Protein AF-W9SVP7-F1 (afdb_monomer)

Solvent-accessible surface area (backbone atoms only — not comparable to full-atom values): 7770 Å² total; per-residue (Å²): 113,60,92,89,36,88,68,90,59,35,28,27,37,32,55,74,84,46,78,45,78,41,98,38,58,68,55,31,37,55,50,48,54,60,43,57,75,78,42,66,43,71,45,28,26,30,16,68,58,49,49,42,49,47,82,44,52,92,79,51,96,51,81,62,51,33,42,38,54,64,59,19,43,51,51,41,50,52,49,34,54,71,44,47,56,92,93,58,64,64,60,58,13,53,10,26,58,79,28,72,90,42,60,73,67,10,54,52,50,26,53,54,50,50,62,50,50,51,50,71,78,40,80,84,64,83,77,79,77,82,72,85,81,76,134

Radius of gyration: 16.19 Å; Cα contacts (8 Å, |Δi|>4): 161; chains: 1; bounding box: 42×34×39 Å

Structure (mmCIF, N/CA/C/O backbone):
data_AF-W9SVP7-F1
#
_entry.id   AF-W9SVP7-F1
#
loop_
_atom_site.group_PDB
_atom_site.id
_atom_site.type_symbol
_atom_site.label_atom_id
_atom_site.label_alt_id
_atom_site.label_comp_id
_atom_site.label_asym_id
_atom_site.label_entity_id
_atom_site.label_seq_id
_atom_site.pdbx_PDB_ins_code
_atom_site.Cartn_x
_atom_site.Cartn_y
_atom_site.Cartn_z
_atom_site.occupancy
_atom_site.B_iso_or_equiv
_atom_site.auth_seq_id
_atom_site.auth_comp_id
_atom_site.auth_asym_id
_atom_site.auth_atom_id
_atom_site.pdbx_PDB_model_num
ATOM 1 N N . MET A 1 1 ? -10.776 -12.726 -11.314 1.00 52.41 1 MET A N 1
ATOM 2 C CA . MET A 1 1 ? -11.560 -13.783 -10.641 1.00 52.41 1 MET A CA 1
ATOM 3 C C . MET A 1 1 ? -10.912 -15.103 -10.988 1.00 52.41 1 MET A C 1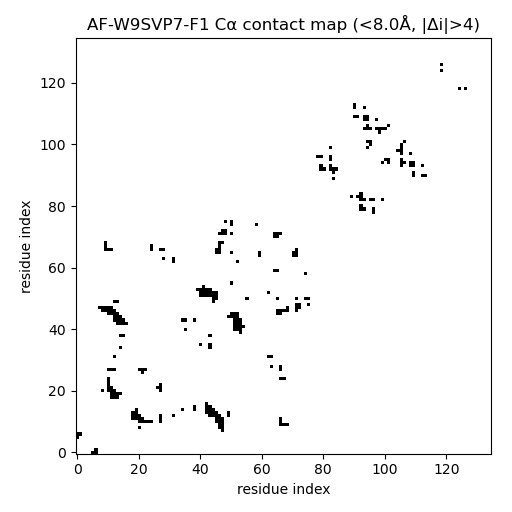
ATOM 5 O O . MET A 1 1 ? -10.620 -15.303 -12.158 1.00 52.41 1 MET A O 1
ATOM 9 N N . LEU A 1 2 ? -10.651 -15.965 -10.010 1.00 61.38 2 LEU A N 1
ATOM 10 C CA . LEU A 1 2 ? -10.174 -17.322 -10.270 1.00 61.38 2 LEU A CA 1
ATOM 11 C C . LEU A 1 2 ? -11.295 -18.268 -9.840 1.00 61.38 2 LEU A C 1
ATOM 13 O O . LEU A 1 2 ? -11.690 -18.246 -8.676 1.00 61.38 2 LEU A O 1
ATOM 17 N N . ARG A 1 3 ? -11.856 -19.035 -10.784 1.00 75.00 3 ARG A N 1
ATOM 18 C CA . ARG A 1 3 ? -12.974 -19.970 -10.527 1.00 75.00 3 ARG A CA 1
ATOM 19 C C . ARG A 1 3 ? -14.175 -19.312 -9.819 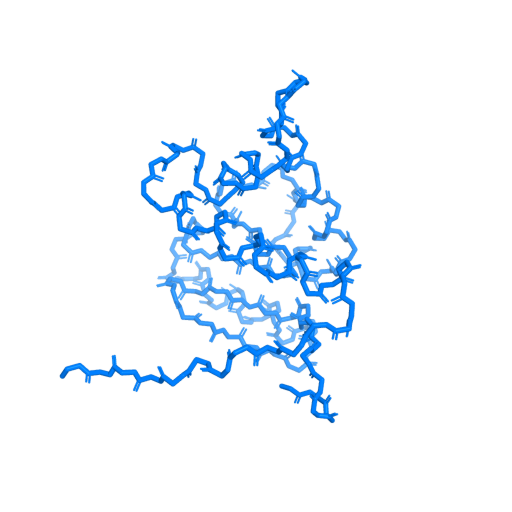1.00 75.00 3 ARG A C 1
ATOM 21 O O . ARG A 1 3 ? -14.666 -19.818 -8.818 1.00 75.00 3 ARG A O 1
ATOM 28 N N . GLY A 1 4 ? -14.592 -18.130 -10.281 1.00 70.50 4 GLY A N 1
ATOM 29 C CA . GLY A 1 4 ? -15.726 -17.391 -9.700 1.00 70.50 4 GLY A CA 1
ATOM 30 C C . GLY A 1 4 ? -15.462 -16.747 -8.331 1.00 70.50 4 GLY A C 1
ATOM 31 O O . GLY A 1 4 ? -16.347 -16.090 -7.794 1.00 70.50 4 GLY A O 1
ATOM 32 N N . ARG A 1 5 ? -14.248 -16.880 -7.773 1.00 66.19 5 ARG A N 1
ATOM 33 C CA . ARG A 1 5 ? -13.863 -16.260 -6.498 1.00 66.19 5 ARG A CA 1
ATOM 34 C C . ARG A 1 5 ? -12.995 -15.025 -6.732 1.00 66.19 5 ARG A C 1
ATOM 36 O O . ARG A 1 5 ? -12.094 -15.007 -7.585 1.00 66.19 5 ARG A O 1
ATOM 43 N N . LEU A 1 6 ? -13.260 -13.980 -5.953 1.00 71.62 6 LEU A N 1
ATOM 44 C CA . LEU A 1 6 ? -12.387 -12.817 -5.856 1.00 71.62 6 LEU A CA 1
ATOM 45 C C . LEU A 1 6 ? -11.184 -13.202 -4.986 1.00 71.62 6 LEU A C 1
ATOM 47 O O . LEU A 1 6 ? -11.305 -13.289 -3.769 1.00 71.62 6 LEU A O 1
ATOM 51 N N . ILE A 1 7 ? -10.040 -13.461 -5.618 1.00 79.25 7 ILE A N 1
ATOM 52 C CA . ILE A 1 7 ? -8.784 -13.760 -4.923 1.00 79.25 7 ILE A CA 1
ATOM 53 C C . ILE A 1 7 ? -7.889 -12.521 -5.017 1.00 79.25 7 ILE A C 1
ATOM 55 O O . ILE A 1 7 ? -7.701 -12.000 -6.127 1.00 79.25 7 ILE A O 1
ATOM 59 N N . PRO A 1 8 ? -7.364 -12.016 -3.888 1.00 86.19 8 PRO A N 1
ATOM 60 C CA . PRO A 1 8 ? -6.418 -10.917 -3.923 1.00 86.19 8 PRO A CA 1
ATOM 61 C C . PRO A 1 8 ? -5.131 -11.373 -4.626 1.00 86.19 8 PRO A C 1
ATOM 63 O O . PRO A 1 8 ? -4.667 -12.495 -4.440 1.00 86.19 8 PRO A O 1
ATOM 66 N N . TRP A 1 9 ? -4.587 -10.520 -5.494 1.00 94.94 9 TRP A N 1
ATOM 67 C CA . TRP A 1 9 ? -3.467 -10.878 -6.364 1.00 94.94 9 TRP A CA 1
ATOM 68 C C . TRP A 1 9 ? -2.213 -10.107 -5.936 1.00 94.94 9 TRP A C 1
ATOM 70 O O . TRP A 1 9 ? -2.202 -8.881 -6.074 1.00 94.94 9 TRP A O 1
ATOM 80 N N . PRO A 1 10 ? -1.175 -10.772 -5.399 1.00 96.31 10 PRO A N 1
ATOM 81 C CA . PRO A 1 10 ? -0.062 -10.089 -4.736 1.00 96.31 10 PRO A CA 1
ATOM 82 C C . PRO A 1 10 ? 0.848 -9.336 -5.702 1.00 96.31 10 PRO A C 1
ATOM 84 O O . PRO A 1 10 ? 1.476 -8.355 -5.325 1.00 96.31 10 PRO A O 1
ATOM 87 N N . TRP A 1 11 ? 0.876 -9.736 -6.969 1.00 98.38 11 TRP A N 1
ATOM 88 C CA . TRP A 1 11 ? 1.695 -9.107 -8.004 1.00 98.38 11 TRP A CA 1
ATOM 89 C C . TRP A 1 11 ? 0.873 -8.087 -8.789 1.00 98.38 11 TRP A C 1
ATOM 91 O O . TRP A 1 11 ? 0.721 -8.170 -10.008 1.00 98.38 11 TRP A O 1
ATOM 101 N N . THR A 1 12 ? 0.275 -7.158 -8.042 1.00 98.19 12 THR A N 1
ATOM 102 C CA . THR A 1 12 ? -0.526 -6.046 -8.563 1.00 98.19 12 THR A CA 1
ATOM 103 C C . THR A 1 12 ? 0.206 -4.734 -8.315 1.00 98.19 12 THR A C 1
ATOM 105 O O . THR A 1 12 ? 0.675 -4.488 -7.202 1.00 98.19 12 THR A O 1
ATOM 108 N N . LEU A 1 13 ? 0.258 -3.886 -9.338 1.00 98.69 13 LEU A N 1
ATOM 109 C CA . LEU A 1 13 ? 0.689 -2.495 -9.248 1.00 98.69 13 LEU A CA 1
ATOM 110 C C . LEU A 1 13 ? -0.493 -1.579 -9.556 1.00 98.69 13 LEU A C 1
ATOM 112 O O . LEU A 1 13 ? -1.334 -1.902 -10.395 1.00 98.69 13 LEU A O 1
ATOM 116 N N . ASN A 1 14 ? -0.522 -0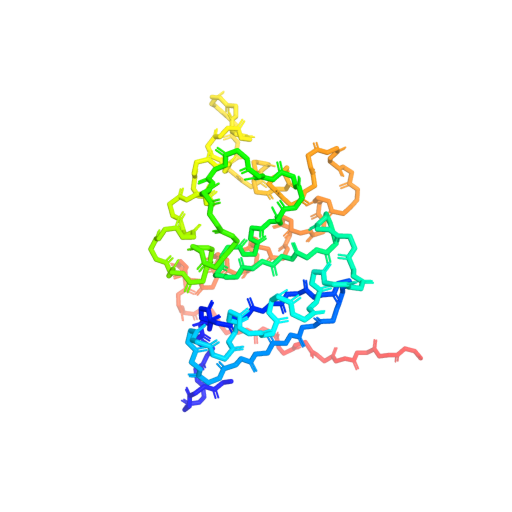.415 -8.928 1.00 98.44 14 ASN A N 1
ATOM 117 C CA . ASN A 1 14 ? -1.284 0.728 -9.404 1.00 98.44 14 ASN A CA 1
ATOM 118 C C . ASN A 1 14 ? -0.282 1.790 -9.846 1.00 98.44 14 ASN A C 1
ATOM 120 O O . ASN A 1 14 ? 0.481 2.287 -9.025 1.00 98.44 14 ASN A O 1
ATOM 124 N N . VAL A 1 15 ? -0.254 2.107 -11.139 1.00 98.62 15 VAL A N 1
ATOM 125 C CA . VAL A 1 15 ? 0.649 3.110 -11.710 1.00 98.62 15 VAL A CA 1
ATOM 126 C C . VAL A 1 15 ? -0.184 4.311 -12.131 1.00 98.62 15 VAL A C 1
ATOM 128 O O . VAL A 1 15 ? -0.904 4.267 -13.127 1.00 98.62 15 VAL A O 1
ATOM 131 N N . ALA A 1 16 ? -0.109 5.385 -11.349 1.00 97.62 16 ALA A N 1
ATOM 132 C CA . ALA A 1 16 ? -0.794 6.649 -11.597 1.00 97.62 16 ALA A CA 1
ATOM 133 C C . ALA A 1 16 ? -2.324 6.531 -11.771 1.00 97.62 16 ALA A C 1
ATOM 135 O O . ALA A 1 16 ? -2.917 7.348 -12.473 1.00 97.62 16 ALA A O 1
ATOM 136 N N . GLY A 1 17 ? -2.960 5.547 -11.126 1.00 96.81 17 GLY A N 1
ATOM 137 C CA . GLY A 1 17 ? -4.388 5.235 -11.260 1.00 96.81 17 GLY A CA 1
ATOM 138 C C . GLY A 1 17 ? -4.684 4.045 -12.179 1.00 96.81 17 GLY A C 1
ATOM 139 O O . GLY A 1 17 ? -5.824 3.586 -12.223 1.00 96.81 17 GLY A O 1
ATOM 140 N N . THR A 1 18 ? -3.679 3.522 -12.888 1.00 98.00 18 THR A N 1
ATOM 141 C CA . THR A 1 18 ? -3.831 2.398 -13.820 1.00 98.00 18 THR A CA 1
ATOM 142 C C . THR A 1 18 ? -3.444 1.081 -13.142 1.00 98.00 18 THR A C 1
ATOM 144 O O . THR A 1 18 ? -2.267 0.892 -12.818 1.00 98.00 18 THR A O 1
ATOM 147 N N . PRO A 1 19 ? -4.385 0.141 -12.935 1.00 96.94 19 PRO A N 1
ATOM 148 C CA . PRO A 1 19 ? -4.069 -1.156 -12.353 1.00 96.94 19 PRO A CA 1
ATOM 149 C C . PRO A 1 19 ? -3.334 -2.051 -13.360 1.00 96.94 19 PRO A C 1
ATOM 151 O O . PRO A 1 19 ? -3.749 -2.191 -14.508 1.00 96.94 19 PRO A O 1
ATOM 154 N N . GLN A 1 20 ? -2.277 -2.717 -12.907 1.00 98.06 20 GLN A N 1
ATOM 155 C CA . GLN A 1 20 ? -1.499 -3.693 -13.670 1.00 98.06 20 GLN A CA 1
ATOM 156 C C . GLN A 1 20 ? -1.348 -4.969 -12.840 1.00 98.06 20 GLN A C 1
ATOM 158 O O . GLN A 1 20 ? -1.042 -4.905 -11.650 1.00 98.06 20 GLN A O 1
ATOM 163 N N . ARG A 1 21 ? -1.568 -6.137 -13.446 1.00 97.06 21 ARG A N 1
ATOM 164 C CA . ARG A 1 21 ? -1.453 -7.444 -12.780 1.00 97.06 21 ARG A CA 1
ATOM 165 C C . ARG A 1 21 ? -0.501 -8.326 -13.568 1.00 97.06 21 ARG A C 1
ATOM 167 O O . ARG A 1 21 ? -0.624 -8.410 -14.784 1.00 97.06 21 ARG A O 1
ATOM 174 N N . TYR A 1 22 ? 0.399 -8.992 -12.862 1.00 97.94 22 TYR A N 1
ATOM 175 C CA . TYR A 1 22 ? 1.464 -9.800 -13.452 1.00 97.94 22 TYR A CA 1
ATOM 176 C C . TYR A 1 22 ? 1.341 -11.257 -13.029 1.00 97.94 22 TYR A C 1
ATOM 178 O O . TYR A 1 22 ? 0.852 -11.527 -11.934 1.00 97.94 22 TYR A O 1
ATOM 186 N N . ALA A 1 23 ? 1.788 -12.201 -13.854 1.00 96.62 23 ALA A N 1
ATOM 187 C CA . ALA A 1 23 ? 1.651 -13.619 -13.537 1.00 96.62 23 ALA A CA 1
ATOM 188 C C . ALA A 1 23 ? 2.625 -14.063 -12.442 1.00 96.62 23 ALA A C 1
ATOM 190 O O . ALA A 1 23 ? 2.338 -15.030 -11.741 1.00 96.62 23 ALA A O 1
ATOM 191 N N . THR A 1 24 ? 3.749 -13.359 -12.277 1.00 98.06 24 THR A N 1
ATOM 192 C CA . THR A 1 24 ? 4.790 -13.699 -11.299 1.00 98.06 24 THR A CA 1
ATOM 193 C C . THR A 1 24 ? 5.333 -12.475 -10.561 1.00 98.06 24 THR A C 1
ATOM 195 O O . THR A 1 24 ? 5.224 -11.332 -11.018 1.00 98.06 24 THR A O 1
ATOM 198 N N . ARG A 1 25 ? 6.000 -12.721 -9.424 1.00 98.38 25 ARG A N 1
ATOM 199 C CA . ARG A 1 25 ? 6.735 -11.685 -8.681 1.00 98.38 25 ARG A CA 1
ATOM 200 C C . ARG A 1 25 ? 7.814 -11.022 -9.536 1.00 98.38 25 ARG A C 1
ATOM 202 O O . ARG A 1 25 ? 7.984 -9.808 -9.462 1.00 98.38 25 ARG A O 1
ATOM 209 N N . ALA A 1 26 ? 8.536 -11.814 -10.329 1.00 98.62 26 ALA A N 1
ATOM 210 C CA . ALA A 1 26 ? 9.623 -11.331 -11.176 1.00 98.62 26 ALA A CA 1
ATOM 211 C C . ALA A 1 26 ? 9.105 -10.376 -12.261 1.00 98.62 26 ALA A C 1
ATOM 213 O O . ALA A 1 26 ? 9.647 -9.285 -12.431 1.00 98.62 26 ALA A O 1
ATOM 214 N N . GLU A 1 27 ? 8.004 -10.733 -12.926 1.00 98.81 27 GLU A N 1
ATOM 215 C CA . GLU A 1 27 ? 7.353 -9.870 -13.916 1.00 98.81 27 GLU A CA 1
ATOM 216 C C . GLU A 1 27 ? 6.845 -8.562 -13.303 1.00 98.81 27 GLU A C 1
ATOM 218 O O . GLU A 1 27 ? 7.060 -7.495 -13.882 1.00 98.81 27 GLU A O 1
ATOM 223 N N . ALA A 1 28 ? 6.223 -8.622 -12.119 1.00 98.75 28 ALA A N 1
ATOM 224 C CA . ALA A 1 28 ? 5.798 -7.418 -11.411 1.00 98.75 28 ALA A CA 1
ATOM 225 C C . ALA A 1 28 ? 6.979 -6.544 -10.994 1.00 98.75 28 ALA A C 1
ATOM 227 O O . ALA A 1 28 ? 6.883 -5.326 -11.100 1.00 98.75 28 ALA A O 1
ATOM 228 N N . CYS A 1 29 ? 8.095 -7.133 -10.561 1.00 98.81 29 CYS A N 1
ATOM 229 C CA . CYS A 1 29 ? 9.296 -6.377 -10.214 1.00 98.81 29 CYS A CA 1
ATOM 230 C C . CYS A 1 29 ? 9.881 -5.676 -11.451 1.00 98.81 29 CYS A C 1
ATOM 232 O O . CYS A 1 29 ? 10.162 -4.480 -11.412 1.00 98.81 29 CYS A O 1
ATOM 234 N N . ALA A 1 30 ? 9.955 -6.369 -12.592 1.00 98.81 30 ALA A N 1
ATOM 235 C CA . ALA A 1 30 ? 10.358 -5.757 -13.857 1.00 98.81 30 ALA A CA 1
ATOM 236 C C . ALA A 1 30 ? 9.396 -4.631 -14.289 1.00 98.81 30 ALA A C 1
ATOM 238 O O . ALA A 1 30 ? 9.835 -3.567 -14.728 1.00 98.81 30 ALA A O 1
ATOM 239 N N . GLY A 1 31 ? 8.084 -4.838 -14.139 1.00 98.69 31 GLY A N 1
ATOM 240 C CA . GLY A 1 31 ? 7.063 -3.814 -14.373 1.00 98.69 31 GLY A CA 1
ATOM 241 C C . GLY A 1 31 ? 7.209 -2.600 -13.460 1.00 98.69 31 GLY A C 1
ATOM 242 O O . GLY A 1 31 ? 7.116 -1.466 -13.925 1.00 98.69 31 GLY A O 1
ATOM 243 N N . LEU A 1 32 ? 7.524 -2.835 -12.188 1.00 98.75 32 LEU A N 1
ATOM 244 C CA . LEU A 1 32 ? 7.749 -1.798 -11.191 1.00 98.75 32 LEU A CA 1
ATOM 245 C C . LEU A 1 32 ? 8.954 -0.927 -11.547 1.00 98.75 32 LEU A C 1
ATOM 247 O O . LEU A 1 32 ? 8.849 0.297 -11.514 1.00 98.75 32 LEU A O 1
ATOM 251 N N . HIS A 1 33 ? 10.068 -1.536 -11.958 1.00 98.69 33 HIS A N 1
ATOM 252 C CA . HIS A 1 33 ? 11.239 -0.794 -12.426 1.00 98.69 33 HIS A CA 1
ATOM 253 C C . HIS A 1 33 ? 10.936 0.049 -13.673 1.00 98.69 33 HIS A C 1
ATOM 255 O O . HIS A 1 33 ? 11.317 1.218 -13.722 1.00 98.69 33 HIS A O 1
ATOM 261 N N . ARG A 1 34 ? 10.191 -0.490 -14.652 1.00 98.62 34 ARG A N 1
ATOM 262 C CA . ARG A 1 34 ? 9.757 0.287 -15.831 1.00 98.62 34 ARG A CA 1
ATOM 263 C C . ARG A 1 34 ? 8.855 1.465 -15.458 1.00 98.62 34 ARG A C 1
ATOM 265 O O . ARG A 1 34 ? 8.988 2.540 -16.042 1.00 98.62 34 ARG A O 1
ATOM 272 N N . ALA A 1 35 ? 7.949 1.270 -14.500 1.00 98.56 35 ALA A N 1
ATOM 273 C CA . ALA A 1 35 ? 7.067 2.326 -14.012 1.00 98.56 35 ALA A CA 1
ATOM 274 C C . ALA A 1 35 ? 7.862 3.434 -13.305 1.00 98.56 35 ALA A C 1
ATOM 276 O O . ALA A 1 35 ? 7.670 4.608 -13.610 1.00 98.56 35 ALA A O 1
ATOM 277 N N . L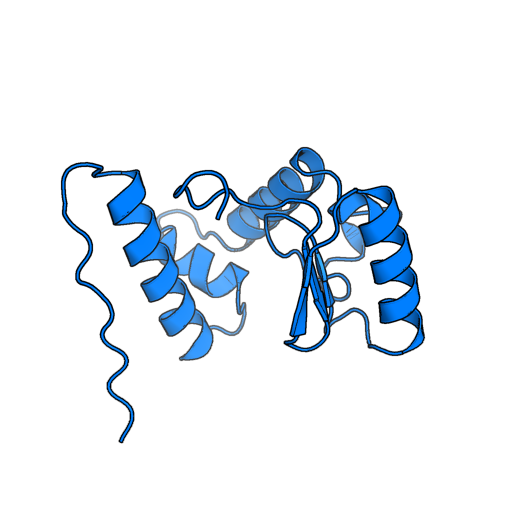EU A 1 36 ? 8.805 3.066 -12.432 1.00 98.50 36 LEU A N 1
ATOM 278 C CA . LEU A 1 36 ? 9.668 4.009 -11.712 1.00 98.50 36 LEU A CA 1
ATOM 279 C C . LEU A 1 36 ? 10.547 4.862 -12.636 1.00 98.50 36 LEU A C 1
ATOM 281 O O . LEU A 1 36 ? 10.879 5.986 -12.275 1.00 98.50 36 LEU A O 1
ATOM 285 N N . ALA A 1 37 ? 10.887 4.372 -13.830 1.00 98.25 37 ALA A N 1
ATOM 286 C CA . ALA A 1 37 ? 11.654 5.145 -14.805 1.00 98.25 37 ALA A CA 1
ATOM 287 C C . ALA A 1 37 ? 10.888 6.355 -15.381 1.00 98.25 37 ALA A C 1
ATOM 289 O O . ALA A 1 37 ? 11.515 7.287 -15.873 1.00 98.25 37 ALA A O 1
ATOM 290 N N . HIS A 1 38 ? 9.549 6.363 -15.319 1.00 97.56 38 HIS A N 1
ATOM 291 C CA . HIS A 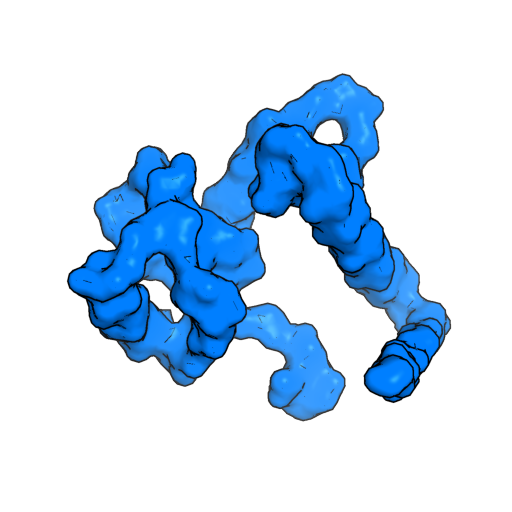1 38 ? 8.724 7.387 -15.984 1.00 97.56 38 HIS A CA 1
ATOM 292 C C . HIS A 1 38 ? 7.603 7.959 -15.105 1.00 97.56 38 HIS A C 1
ATOM 294 O O . HIS A 1 38 ? 6.884 8.862 -15.524 1.00 97.56 38 HIS A O 1
ATOM 300 N N . THR A 1 39 ? 7.401 7.424 -13.900 1.00 98.50 39 THR A N 1
ATOM 301 C CA . THR A 1 39 ? 6.332 7.826 -12.980 1.00 98.50 39 THR A CA 1
ATOM 302 C C . THR A 1 39 ? 6.920 8.092 -11.595 1.00 98.50 39 THR A C 1
ATOM 304 O O . THR A 1 39 ? 7.619 7.228 -11.063 1.00 98.50 39 THR A O 1
ATOM 307 N N . PRO A 1 40 ? 6.618 9.245 -10.966 1.00 98.44 40 PRO A N 1
ATOM 308 C CA . PRO A 1 40 ? 7.026 9.513 -9.592 1.00 98.44 40 PRO A CA 1
ATOM 309 C C . PRO A 1 40 ? 6.580 8.403 -8.634 1.00 98.44 40 PRO A C 1
ATOM 311 O O . PRO A 1 40 ? 5.430 7.965 -8.679 1.00 98.44 40 PRO A O 1
ATOM 314 N N . ALA A 1 41 ? 7.462 7.982 -7.724 1.00 98.25 41 ALA A N 1
ATOM 315 C CA . ALA A 1 41 ? 7.198 6.873 -6.803 1.00 98.25 41 ALA A CA 1
ATOM 316 C C . ALA A 1 41 ? 5.943 7.083 -5.933 1.00 98.25 41 ALA A C 1
ATOM 318 O O . ALA A 1 41 ? 5.249 6.126 -5.608 1.00 98.25 41 ALA A O 1
ATOM 319 N N . ASN A 1 42 ? 5.598 8.331 -5.598 1.00 97.69 42 ASN A N 1
ATOM 320 C CA . ASN A 1 42 ? 4.387 8.653 -4.832 1.00 97.69 42 ASN A CA 1
ATOM 321 C C . ASN A 1 42 ? 3.077 8.450 -5.617 1.00 97.69 42 ASN A C 1
ATOM 323 O O . ASN A 1 42 ? 1.992 8.569 -5.052 1.00 97.69 42 ASN A O 1
ATOM 327 N N . ARG A 1 43 ? 3.163 8.128 -6.909 1.00 98.31 43 ARG A N 1
ATOM 328 C CA . ARG A 1 43 ? 2.036 7.744 -7.765 1.00 98.31 43 ARG A CA 1
ATOM 329 C C . ARG A 1 43 ? 2.022 6.248 -8.076 1.00 98.31 43 ARG A C 1
ATOM 331 O O . ARG A 1 43 ? 1.311 5.846 -8.995 1.00 98.31 43 ARG A O 1
ATOM 338 N N . ILE A 1 44 ? 2.816 5.446 -7.371 1.00 98.75 44 ILE A N 1
ATOM 339 C CA . ILE A 1 44 ? 2.881 4.002 -7.570 1.00 98.75 44 ILE A CA 1
ATOM 340 C C . ILE A 1 44 ? 2.555 3.306 -6.254 1.00 98.75 44 ILE A C 1
ATOM 342 O O . ILE A 1 44 ? 3.222 3.541 -5.248 1.00 98.75 44 ILE A O 1
ATOM 346 N N . ASP A 1 45 ? 1.576 2.408 -6.292 1.00 98.62 45 ASP A N 1
ATOM 347 C CA . ASP A 1 45 ? 1.242 1.520 -5.180 1.00 98.62 45 ASP A CA 1
ATOM 348 C C . ASP A 1 45 ? 1.517 0.066 -5.572 1.00 98.62 45 ASP A C 1
ATOM 350 O O . ASP A 1 45 ? 1.297 -0.332 -6.722 1.00 98.62 45 ASP A O 1
ATOM 354 N N . ALA A 1 46 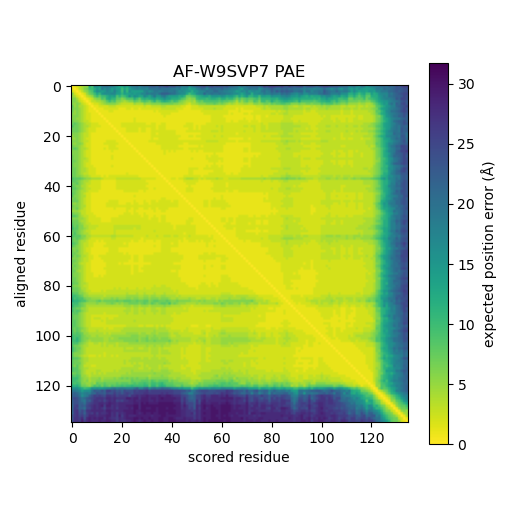? 1.984 -0.747 -4.625 1.00 98.62 46 ALA A N 1
ATOM 355 C CA . ALA A 1 46 ? 2.350 -2.137 -4.883 1.00 98.62 46 ALA A CA 1
ATOM 356 C C . ALA A 1 46 ? 1.747 -3.117 -3.871 1.00 98.62 46 ALA A C 1
ATOM 358 O O . ALA A 1 46 ? 1.585 -2.825 -2.682 1.00 98.62 46 ALA A O 1
ATOM 359 N N . GLY A 1 47 ? 1.465 -4.324 -4.359 1.00 98.25 47 GLY A N 1
ATOM 360 C CA . GLY A 1 47 ? 1.145 -5.481 -3.532 1.00 98.25 47 GLY A CA 1
ATOM 361 C C . GLY A 1 47 ? -0.276 -5.502 -2.974 1.00 98.25 47 GLY A C 1
ATOM 362 O O . GLY A 1 47 ? -1.140 -4.716 -3.360 1.00 98.25 47 GLY A O 1
ATOM 363 N N . LEU A 1 48 ? -0.530 -6.441 -2.065 1.00 97.19 48 LEU A N 1
ATOM 364 C CA . LEU A 1 48 ? -1.860 -6.730 -1.516 1.00 97.19 48 LEU A CA 1
ATOM 365 C C . LEU A 1 48 ? -2.495 -5.545 -0.778 1.00 97.19 48 LEU A C 1
ATOM 367 O O . LEU A 1 48 ? -3.675 -5.263 -0.971 1.00 97.19 48 LEU A O 1
ATOM 371 N N . GLY A 1 49 ? -1.710 -4.854 0.042 1.00 97.25 49 GLY A N 1
ATOM 372 C CA . GLY A 1 49 ? -2.108 -3.663 0.782 1.00 97.25 49 GLY A CA 1
ATOM 373 C C . GLY A 1 49 ? -2.070 -2.380 -0.044 1.00 97.25 49 GLY A C 1
ATOM 374 O O . GLY A 1 49 ? -2.493 -1.346 0.464 1.00 97.25 49 GLY A O 1
ATOM 375 N N . GLN A 1 50 ? -1.591 -2.429 -1.295 1.00 97.75 50 GLN A N 1
ATOM 376 C CA . GLN A 1 50 ? -1.386 -1.242 -2.136 1.00 97.75 50 GLN A CA 1
ATOM 377 C C . GLN A 1 50 ? -0.559 -0.177 -1.395 1.00 97.75 50 GLN A C 1
ATOM 379 O O . GLN A 1 50 ? -0.977 0.965 -1.231 1.00 97.75 50 GLN A O 1
ATOM 384 N N . VAL A 1 51 ? 0.615 -0.582 -0.904 1.00 98.50 51 VAL A N 1
ATOM 385 C CA . VAL A 1 51 ? 1.541 0.309 -0.196 1.00 98.50 51 VAL A CA 1
ATOM 386 C C . VAL A 1 51 ? 2.180 1.252 -1.211 1.00 98.50 51 VAL A C 1
ATOM 388 O O . VAL A 1 51 ? 2.757 0.795 -2.201 1.00 98.50 51 VAL A O 1
ATOM 391 N N . ASN A 1 52 ? 2.085 2.556 -0.959 1.00 98.44 52 ASN A N 1
ATOM 392 C CA . ASN A 1 52 ? 2.648 3.581 -1.829 1.00 98.44 52 ASN A CA 1
ATOM 393 C C . ASN A 1 52 ? 4.179 3.627 -1.737 1.00 98.44 52 ASN A C 1
ATOM 395 O O . ASN A 1 52 ? 4.735 3.750 -0.642 1.00 98.44 52 ASN A O 1
ATOM 399 N N . LEU A 1 53 ? 4.862 3.582 -2.881 1.00 98.31 53 LEU A N 1
ATOM 400 C CA . LEU A 1 53 ? 6.324 3.560 -2.932 1.00 98.31 53 LEU A CA 1
ATOM 401 C C . LEU A 1 53 ? 6.935 4.874 -2.437 1.00 98.31 53 LEU A C 1
ATOM 403 O O . LEU A 1 53 ? 7.906 4.867 -1.693 1.00 98.31 53 LEU A O 1
ATOM 407 N N . GLY A 1 54 ? 6.381 6.018 -2.836 1.00 97.81 54 GLY A N 1
ATOM 408 C CA . GLY A 1 54 ? 6.965 7.317 -2.499 1.00 97.81 54 GLY A CA 1
ATOM 409 C C . GLY A 1 54 ? 6.785 7.715 -1.036 1.00 97.81 54 GLY A C 1
ATOM 410 O O . GLY A 1 54 ? 7.685 8.316 -0.457 1.00 97.81 54 GLY A O 1
ATOM 411 N N . TYR A 1 55 ? 5.645 7.388 -0.427 1.00 97.56 55 TYR A N 1
ATOM 412 C CA . TYR A 1 55 ? 5.352 7.787 0.954 1.00 97.56 55 TYR A CA 1
ATOM 413 C C . TYR A 1 55 ? 5.956 6.858 2.013 1.00 97.56 55 TYR A C 1
ATOM 415 O O . TYR A 1 55 ? 6.159 7.280 3.152 1.00 97.56 55 TYR A O 1
ATOM 423 N N . HIS A 1 56 ? 6.276 5.612 1.655 1.00 97.44 56 HIS A N 1
ATOM 424 C CA . HIS A 1 56 ? 6.745 4.594 2.601 1.00 97.44 56 HIS A CA 1
ATOM 425 C C . HIS A 1 56 ? 8.149 4.066 2.282 1.00 97.44 56 HIS A C 1
ATOM 427 O O . HIS A 1 56 ? 8.484 2.945 2.658 1.00 97.44 56 HIS A O 1
ATOM 433 N N . THR A 1 57 ? 8.990 4.881 1.636 1.00 97.31 57 THR A N 1
ATOM 434 C CA . THR A 1 57 ? 10.372 4.521 1.261 1.00 97.31 57 THR A CA 1
ATOM 435 C C . THR A 1 57 ? 11.217 4.009 2.429 1.00 97.31 57 THR A C 1
ATOM 437 O O . THR A 1 57 ? 12.068 3.155 2.232 1.00 97.31 57 THR A O 1
ATOM 440 N N . HIS A 1 58 ? 10.963 4.475 3.654 1.00 97.88 58 HIS A N 1
ATOM 441 C CA . HIS A 1 58 ? 11.678 4.054 4.865 1.00 97.88 58 HIS A CA 1
ATOM 442 C C . HIS A 1 58 ? 11.315 2.638 5.361 1.00 97.88 58 HIS A C 1
ATOM 444 O O . HIS A 1 58 ? 11.897 2.177 6.339 1.00 97.88 58 HIS A O 1
ATOM 450 N N . ARG A 1 59 ? 10.342 1.949 4.743 1.00 97.69 59 ARG A N 1
ATOM 451 C CA . ARG A 1 59 ? 9.841 0.634 5.203 1.00 97.69 59 ARG A CA 1
ATOM 452 C C . ARG A 1 59 ? 10.392 -0.566 4.445 1.00 97.69 59 ARG A C 1
ATOM 454 O O . ARG A 1 59 ? 10.119 -1.710 4.819 1.00 97.69 59 ARG A O 1
ATOM 461 N N . TYR A 1 60 ? 11.142 -0.325 3.383 1.00 97.12 60 TYR A N 1
ATOM 462 C CA . TYR A 1 60 ? 11.738 -1.356 2.546 1.00 97.12 60 TYR A CA 1
ATOM 463 C C . TYR A 1 60 ? 13.119 -0.902 2.081 1.00 97.12 60 TYR A C 1
ATOM 465 O O . TYR A 1 60 ? 13.384 0.295 1.996 1.00 97.12 60 TYR A O 1
ATOM 473 N N . THR A 1 61 ? 14.000 -1.843 1.752 1.00 97.00 61 THR A N 1
ATOM 474 C CA . THR A 1 61 ? 15.323 -1.505 1.207 1.00 97.00 61 THR A CA 1
ATOM 475 C C . THR A 1 61 ? 15.274 -1.382 -0.314 1.00 97.00 61 THR A C 1
ATOM 477 O O . THR A 1 61 ? 15.874 -0.475 -0.885 1.00 97.00 61 THR A O 1
ATOM 480 N N . GLN A 1 62 ? 14.501 -2.244 -0.979 1.00 97.00 62 GLN A N 1
ATOM 481 C CA . GLN A 1 62 ? 14.242 -2.172 -2.420 1.00 97.00 62 GLN A CA 1
ATOM 482 C C . GLN A 1 62 ? 12.738 -2.249 -2.743 1.00 97.00 62 GLN A C 1
ATOM 484 O O . GLN A 1 62 ? 12.015 -3.022 -2.110 1.00 97.00 62 GLN A O 1
ATOM 489 N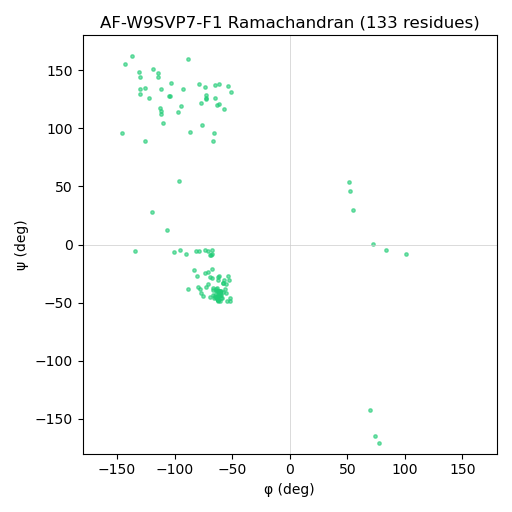 N . PRO A 1 63 ? 12.238 -1.523 -3.766 1.00 97.56 63 PRO A N 1
ATOM 490 C CA . PRO A 1 63 ? 10.803 -1.464 -4.069 1.00 97.56 63 PRO A CA 1
ATOM 491 C C . PRO A 1 63 ? 10.131 -2.827 -4.286 1.00 97.56 63 PRO A C 1
ATOM 493 O O . PRO A 1 63 ? 8.979 -3.027 -3.904 1.00 97.56 63 PRO A O 1
ATOM 496 N N . CYS A 1 64 ? 10.848 -3.797 -4.862 1.00 98.38 64 CYS A N 1
ATOM 497 C CA . CYS A 1 64 ? 10.307 -5.130 -5.130 1.00 98.38 64 CYS A CA 1
ATOM 498 C C . CYS A 1 64 ? 10.050 -5.976 -3.868 1.00 98.38 64 CYS A C 1
ATOM 500 O O . CYS A 1 64 ? 9.419 -7.034 -3.959 1.00 98.38 64 CYS A O 1
ATOM 502 N N . GLU A 1 65 ? 10.483 -5.541 -2.681 1.00 98.38 65 GLU A N 1
ATOM 503 C CA . GLU A 1 65 ? 10.050 -6.141 -1.409 1.00 98.38 65 GLU A CA 1
ATOM 504 C C . GLU A 1 65 ? 8.543 -5.994 -1.193 1.00 98.38 65 GLU A C 1
ATOM 506 O O . GLU A 1 65 ? 7.918 -6.897 -0.645 1.00 98.38 65 GLU A O 1
ATOM 511 N N . LEU A 1 66 ? 7.925 -4.924 -1.707 1.00 98.44 66 LEU A N 1
ATOM 512 C CA . LEU A 1 66 ? 6.477 -4.721 -1.615 1.00 98.44 66 LEU A CA 1
ATOM 513 C C . LEU A 1 66 ? 5.666 -5.736 -2.438 1.00 98.44 66 LEU A C 1
ATOM 515 O O . LEU A 1 66 ? 4.444 -5.770 -2.322 1.00 98.44 66 LEU A O 1
ATOM 519 N N . LEU A 1 67 ? 6.319 -6.561 -3.261 1.00 98.62 67 LEU A N 1
ATOM 520 C CA . LEU A 1 67 ? 5.692 -7.645 -4.023 1.00 98.62 67 LEU A CA 1
ATOM 521 C C . LEU A 1 67 ? 5.776 -9.003 -3.310 1.00 98.62 67 LEU A C 1
ATOM 523 O O . LEU A 1 67 ? 5.236 -9.988 -3.820 1.00 98.62 67 LEU A O 1
ATOM 527 N N . ASP A 1 68 ? 6.460 -9.079 -2.163 1.00 98.19 68 ASP A N 1
ATOM 528 C CA . ASP A 1 68 ? 6.291 -10.194 -1.234 1.00 98.19 68 ASP A CA 1
ATOM 529 C C . ASP A 1 68 ? 4.979 -9.999 -0.447 1.00 98.19 68 ASP A C 1
ATOM 531 O O . ASP A 1 68 ? 4.801 -8.962 0.199 1.00 98.19 68 ASP A O 1
ATOM 535 N N . PRO A 1 69 ? 4.027 -10.948 -0.510 1.00 97.38 69 PRO A N 1
ATOM 536 C CA . PRO A 1 69 ? 2.701 -10.759 0.070 1.00 97.38 69 PRO A CA 1
ATOM 537 C C . PRO A 1 69 ? 2.727 -10.577 1.590 1.00 97.38 69 PRO A C 1
ATOM 539 O O . PRO A 1 69 ? 1.959 -9.770 2.111 1.00 97.38 69 PRO A O 1
ATOM 542 N N . TYR A 1 70 ? 3.600 -11.293 2.300 1.00 97.88 70 TYR A N 1
ATOM 543 C CA . TYR A 1 70 ? 3.662 -11.233 3.758 1.00 97.88 70 TYR A CA 1
ATOM 544 C C . TYR A 1 70 ? 4.335 -9.949 4.225 1.00 97.88 70 TYR A C 1
ATOM 546 O O . TYR A 1 70 ? 3.803 -9.265 5.099 1.00 97.88 70 TYR A O 1
ATOM 554 N N . ARG A 1 71 ? 5.451 -9.564 3.595 1.00 98.31 71 ARG A N 1
ATOM 555 C CA . ARG A 1 71 ? 6.129 -8.294 3.870 1.00 98.31 71 ARG A CA 1
ATOM 556 C C . ARG A 1 71 ? 5.210 -7.109 3.595 1.00 98.31 71 ARG A C 1
ATOM 558 O O . ARG A 1 71 ? 5.144 -6.190 4.405 1.00 98.31 71 ARG A O 1
ATOM 565 N N . ASN A 1 72 ? 4.475 -7.145 2.485 1.00 98.69 72 ASN A N 1
ATOM 566 C CA . ASN A 1 72 ? 3.542 -6.088 2.118 1.00 98.69 72 ASN A CA 1
ATOM 567 C C . ASN A 1 72 ? 2.402 -5.942 3.137 1.00 98.69 72 ASN A C 1
ATOM 569 O O . ASN A 1 72 ? 2.112 -4.829 3.571 1.00 98.69 72 ASN A O 1
ATOM 573 N N . LEU A 1 73 ? 1.792 -7.055 3.560 1.00 98.19 73 LEU A N 1
ATOM 574 C CA . LEU A 1 73 ? 0.734 -7.035 4.573 1.00 98.19 73 LEU A CA 1
ATOM 575 C C . LEU A 1 73 ? 1.250 -6.607 5.951 1.00 98.19 73 LEU A C 1
ATOM 577 O O . LEU A 1 73 ? 0.549 -5.875 6.644 1.00 98.19 73 LEU A O 1
ATOM 581 N N . ALA A 1 74 ? 2.466 -7.008 6.333 1.00 98.62 74 ALA A N 1
ATOM 582 C CA . ALA A 1 74 ? 3.095 -6.556 7.572 1.00 98.62 74 ALA A CA 1
ATOM 583 C C . ALA A 1 74 ? 3.282 -5.029 7.576 1.00 98.62 74 ALA A C 1
ATOM 585 O O . ALA A 1 74 ? 2.827 -4.360 8.501 1.00 98.62 74 ALA A O 1
ATOM 586 N N . ILE A 1 75 ? 3.842 -4.470 6.497 1.00 98.62 75 ILE A N 1
ATOM 587 C CA . ILE A 1 75 ? 3.991 -3.017 6.329 1.00 98.62 75 ILE A CA 1
ATOM 588 C C . ILE A 1 75 ? 2.626 -2.316 6.360 1.00 98.62 75 ILE A C 1
ATOM 590 O O . ILE A 1 75 ? 2.461 -1.315 7.054 1.00 98.62 75 ILE A O 1
ATOM 594 N N . ALA A 1 76 ? 1.626 -2.841 5.647 1.00 98.31 76 ALA A N 1
ATOM 595 C CA . ALA A 1 76 ? 0.285 -2.261 5.635 1.00 98.31 76 ALA A CA 1
ATOM 596 C C . ALA A 1 76 ? -0.357 -2.253 7.035 1.00 98.31 76 ALA A C 1
ATOM 598 O O . ALA A 1 76 ? -0.982 -1.264 7.418 1.00 98.31 76 ALA A O 1
ATOM 599 N N . ALA A 1 77 ? -0.177 -3.322 7.815 1.00 98.19 77 ALA A N 1
ATOM 600 C CA . ALA A 1 77 ? -0.672 -3.413 9.185 1.00 98.19 77 ALA A CA 1
ATOM 601 C C . ALA A 1 77 ? 0.024 -2.418 10.126 1.00 98.19 77 ALA A C 1
ATOM 603 O O . ALA A 1 77 ? -0.638 -1.809 10.965 1.00 98.19 77 ALA A O 1
ATOM 604 N N . GLU A 1 78 ? 1.335 -2.212 9.977 1.00 98.44 78 GLU A N 1
ATOM 605 C CA . GLU A 1 78 ? 2.065 -1.188 10.731 1.00 98.44 78 GLU A CA 1
ATOM 606 C C . GLU A 1 78 ? 1.545 0.218 10.418 1.00 98.44 78 GLU A C 1
ATOM 608 O O . GLU A 1 78 ? 1.217 0.959 11.343 1.00 98.44 78 GLU A O 1
ATOM 613 N N . ILE A 1 79 ? 1.390 0.557 9.132 1.00 98.00 79 ILE A N 1
ATOM 614 C CA . ILE A 1 79 ? 0.836 1.851 8.710 1.00 98.00 79 ILE A CA 1
ATOM 615 C C . ILE A 1 79 ? -0.573 2.019 9.284 1.00 98.00 79 ILE A C 1
ATOM 617 O O . ILE A 1 79 ? -0.893 3.064 9.840 1.00 98.00 79 ILE A O 1
ATOM 621 N N . LEU A 1 80 ? -1.425 0.993 9.190 1.00 97.19 80 LEU A N 1
ATOM 622 C CA . LEU A 1 80 ? -2.785 1.052 9.724 1.00 97.19 80 LEU A CA 1
ATOM 623 C C . LEU A 1 80 ? -2.798 1.282 11.242 1.00 97.19 80 LEU A C 1
ATOM 625 O O . LEU A 1 80 ? -3.601 2.079 11.724 1.00 97.19 80 LEU A O 1
ATOM 629 N N . ARG A 1 81 ? -1.900 0.622 11.982 1.00 97.31 81 ARG A N 1
ATOM 630 C CA . ARG A 1 81 ? -1.736 0.817 13.427 1.00 97.31 81 ARG A CA 1
ATOM 631 C C . ARG A 1 81 ? -1.281 2.235 13.761 1.00 97.31 81 ARG A C 1
ATOM 633 O O . ARG A 1 81 ? -1.782 2.811 14.712 1.00 97.31 81 ARG A O 1
ATOM 640 N N . GLU A 1 82 ? -0.376 2.814 12.982 1.00 96.81 82 GLU A N 1
ATOM 641 C CA . GLU A 1 82 ? 0.068 4.204 13.170 1.00 96.81 82 GLU A CA 1
ATOM 642 C C . GLU A 1 82 ? -1.015 5.228 12.838 1.00 96.81 82 GLU A C 1
ATOM 644 O O . GLU A 1 82 ? -1.031 6.323 13.393 1.00 96.81 82 GLU A O 1
ATOM 649 N N . GLN A 1 83 ? -1.934 4.878 11.939 1.00 96.19 83 GLN A N 1
ATOM 650 C CA . GLN A 1 83 ? -3.118 5.688 11.682 1.00 96.19 83 GLN A CA 1
ATOM 651 C C . GLN A 1 83 ? -4.205 5.504 12.747 1.00 96.19 83 GLN A C 1
ATOM 653 O O . GLN A 1 83 ? -5.213 6.211 12.663 1.00 96.19 83 GLN A O 1
ATOM 658 N N . HIS A 1 84 ? -4.041 4.581 13.703 1.00 96.75 84 HIS A N 1
ATOM 659 C CA . HIS A 1 84 ? -5.009 4.312 14.764 1.00 96.75 84 HIS A CA 1
ATOM 660 C C . HIS A 1 84 ? -4.719 5.123 16.033 1.00 96.75 84 HIS A C 1
ATOM 662 O O . HIS A 1 84 ? -3.591 5.209 16.509 1.00 96.75 84 HIS A O 1
ATOM 668 N N . THR A 1 85 ? -5.766 5.721 16.585 1.00 95.62 85 THR A N 1
ATOM 669 C CA . THR A 1 85 ? -5.803 6.443 17.854 1.00 95.62 85 THR A CA 1
ATOM 670 C C . THR A 1 85 ? -6.494 5.556 18.892 1.00 95.62 85 THR A C 1
ATOM 672 O O . THR A 1 85 ? -7.613 5.101 18.642 1.00 95.62 85 THR A O 1
ATOM 675 N N . PRO A 1 86 ? -5.896 5.315 20.073 1.00 95.44 86 PRO A N 1
ATOM 676 C CA . PRO A 1 86 ? -6.508 4.474 21.098 1.00 95.44 86 PRO A CA 1
ATOM 677 C C . PRO A 1 86 ? -7.958 4.872 21.417 1.00 95.44 86 PRO A C 1
ATOM 679 O O . PRO A 1 86 ? -8.258 6.043 21.633 1.00 95.44 86 PRO A O 1
ATOM 682 N N . GLY A 1 87 ? -8.855 3.883 21.443 1.00 93.38 87 GLY A N 1
ATOM 683 C CA . GLY A 1 87 ? -10.285 4.082 21.706 1.00 93.38 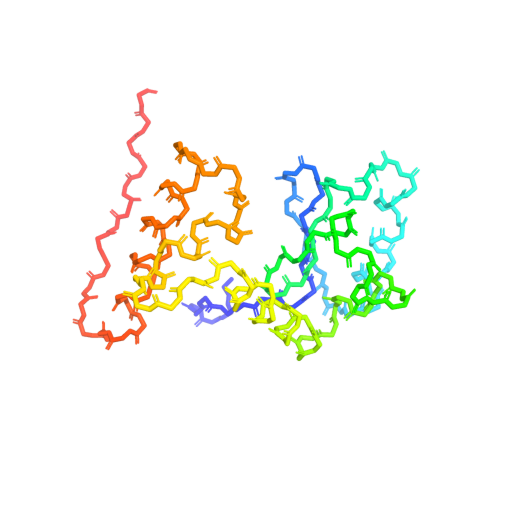87 GLY A CA 1
ATOM 684 C C . GLY A 1 87 ? -11.132 4.489 20.494 1.00 93.38 87 GLY A C 1
ATOM 685 O O . GLY A 1 87 ? -12.352 4.546 20.619 1.00 93.38 87 GLY A O 1
ATOM 686 N N . GLU A 1 88 ? -10.537 4.737 19.323 1.00 94.75 88 GLU A N 1
ATOM 687 C CA . GLU A 1 88 ? -11.305 5.063 18.119 1.00 94.75 88 GLU A CA 1
ATOM 688 C C . GLU A 1 88 ? -11.734 3.816 17.319 1.00 94.75 88 GLU A C 1
ATOM 690 O O . GLU A 1 88 ? -11.107 2.752 17.366 1.00 94.75 88 GLU A O 1
ATOM 695 N N . ASP A 1 89 ? -12.761 3.992 16.486 1.00 93.81 89 ASP A N 1
ATOM 696 C CA . ASP A 1 89 ? -13.173 3.009 15.484 1.00 93.81 89 ASP A CA 1
ATOM 697 C C . ASP A 1 89 ? -12.087 2.802 14.407 1.00 93.81 89 ASP A C 1
ATOM 699 O O . ASP A 1 89 ? -11.676 3.738 13.714 1.00 93.81 89 ASP A O 1
ATOM 703 N N . TRP A 1 90 ? -11.684 1.547 14.192 1.00 95.12 90 TRP A N 1
ATOM 704 C CA . TRP A 1 90 ? -10.748 1.138 13.141 1.00 95.12 90 TRP A CA 1
ATOM 705 C C . TRP A 1 90 ? -11.146 1.597 11.733 1.00 95.12 90 TRP A C 1
ATOM 707 O O . TRP A 1 90 ? -10.272 1.820 10.894 1.00 95.12 90 TRP A O 1
ATOM 717 N N . LEU A 1 91 ? -12.434 1.797 11.446 1.00 95.00 91 LEU A N 1
ATOM 718 C CA . LEU A 1 91 ? -12.879 2.351 10.166 1.00 95.00 91 LEU A CA 1
ATOM 719 C C . LEU A 1 91 ? -12.364 3.783 9.931 1.00 95.00 91 LEU A C 1
ATOM 721 O O . LEU A 1 91 ? -12.164 4.176 8.777 1.00 95.00 91 LEU A O 1
ATOM 725 N N . LEU A 1 92 ? -12.117 4.567 10.984 1.00 95.38 92 LEU A N 1
ATOM 726 C CA . LEU A 1 92 ? -11.469 5.879 10.871 1.00 95.38 92 LEU A CA 1
ATOM 727 C C . LEU A 1 92 ? -9.993 5.731 10.486 1.00 95.38 92 LEU A C 1
ATOM 729 O O . LEU A 1 92 ? -9.552 6.381 9.532 1.00 95.38 92 LEU A O 1
ATOM 733 N N . ALA A 1 93 ? -9.273 4.813 11.137 1.00 96.44 93 ALA A N 1
ATOM 734 C CA . ALA A 1 93 ? -7.884 4.493 10.808 1.00 96.44 93 ALA A CA 1
ATOM 735 C C . ALA A 1 93 ? -7.741 3.985 9.367 1.00 96.44 93 ALA A C 1
ATOM 737 O O . ALA A 1 93 ? -6.853 4.424 8.645 1.00 96.44 93 ALA A O 1
ATOM 738 N N . ILE A 1 94 ? -8.677 3.157 8.893 1.00 96.31 94 ILE A N 1
ATOM 739 C CA . ILE A 1 94 ? -8.744 2.694 7.497 1.00 96.31 94 ILE A CA 1
ATOM 740 C C . ILE A 1 94 ? -8.911 3.865 6.516 1.00 96.31 94 ILE A C 1
ATOM 742 O O . ILE A 1 94 ? -8.312 3.874 5.439 1.00 96.31 94 ILE A O 1
ATOM 746 N N . GLY A 1 95 ? -9.724 4.866 6.864 1.00 96.69 95 GLY A N 1
ATOM 747 C CA . GLY A 1 95 ? -9.863 6.078 6.057 1.00 96.69 95 GLY A CA 1
ATOM 748 C C . GLY A 1 95 ? -8.543 6.844 5.947 1.00 96.69 95 GLY A C 1
ATOM 749 O O . GLY A 1 95 ? -8.158 7.245 4.845 1.00 96.69 95 GLY A O 1
ATOM 750 N N . ARG A 1 96 ? -7.836 7.000 7.072 1.00 96.19 96 ARG A N 1
ATOM 751 C CA . ARG A 1 96 ? -6.534 7.677 7.127 1.00 96.19 96 ARG A CA 1
ATOM 752 C C . ARG A 1 96 ? -5.410 6.878 6.468 1.00 96.19 96 ARG A C 1
ATOM 754 O O . ARG A 1 96 ? -4.586 7.486 5.801 1.00 96.19 96 ARG A O 1
ATOM 761 N N . TYR A 1 97 ? -5.434 5.547 6.535 1.00 96.50 97 TYR A N 1
ATOM 762 C CA . TYR A 1 97 ? -4.522 4.677 5.782 1.00 96.50 97 TYR A CA 1
ATOM 763 C C . TYR A 1 97 ? -4.530 5.026 4.289 1.00 96.50 97 TYR A C 1
ATOM 765 O O . TYR A 1 97 ? -3.481 5.189 3.677 1.00 96.50 97 TYR A O 1
ATOM 773 N N . HIS A 1 98 ? -5.719 5.204 3.704 1.00 94.69 98 HIS A N 1
ATOM 774 C CA . HIS A 1 98 ? -5.838 5.567 2.292 1.00 94.69 98 HIS A CA 1
ATOM 775 C C . HIS A 1 98 ? -5.559 7.048 2.014 1.00 94.69 98 HIS A C 1
ATOM 777 O O . HIS A 1 98 ? -4.986 7.402 0.984 1.00 94.69 98 HIS A O 1
ATOM 783 N N . ARG A 1 99 ? -6.007 7.937 2.904 1.00 94.69 99 ARG A N 1
ATOM 784 C CA . ARG A 1 99 ? -5.812 9.380 2.770 1.00 94.69 99 ARG A CA 1
ATOM 785 C C . ARG A 1 99 ? -5.628 9.997 4.158 1.00 94.69 99 ARG A C 1
ATOM 787 O O . ARG A 1 99 ? -6.631 10.362 4.772 1.00 94.69 99 ARG A O 1
ATOM 794 N N . PRO A 1 100 ? -4.381 10.201 4.623 1.00 92.38 100 PRO A N 1
ATOM 795 C CA . PRO A 1 100 ? -4.116 10.715 5.971 1.00 92.38 100 PRO A CA 1
ATOM 796 C C . PRO A 1 100 ? -4.760 12.080 6.239 1.00 92.38 100 PRO A C 1
ATOM 798 O O . PRO A 1 100 ? -5.259 12.333 7.328 1.00 92.38 100 PRO A O 1
ATOM 801 N N . ALA A 1 101 ? -4.858 12.925 5.206 1.00 93.25 101 ALA A N 1
ATOM 802 C CA . ALA A 1 101 ? -5.540 14.222 5.267 1.00 93.25 101 ALA A CA 1
ATOM 803 C C . ALA A 1 101 ? -7.073 14.134 5.460 1.00 93.25 101 ALA A C 1
ATOM 805 O O . ALA A 1 101 ? -7.742 15.159 5.562 1.00 93.25 101 ALA A O 1
ATOM 806 N N . GLY A 1 102 ? -7.657 12.933 5.459 1.00 92.88 102 GLY A N 1
ATOM 807 C CA . GLY A 1 102 ? -9.085 12.726 5.663 1.00 92.88 102 GLY A CA 1
ATOM 808 C C . GLY A 1 102 ? -9.960 13.213 4.500 1.00 92.88 102 GLY A C 1
ATOM 809 O O . GLY A 1 102 ? -9.637 13.052 3.318 1.00 92.88 102 GLY A O 1
ATOM 810 N N . GLY A 1 103 ? -11.121 13.770 4.851 1.00 95.06 103 GLY A N 1
ATOM 811 C CA . GLY A 1 103 ? -12.082 14.348 3.913 1.00 95.06 103 GLY A CA 1
ATOM 812 C C . GLY A 1 103 ? -12.883 13.329 3.093 1.00 95.06 103 GLY A C 1
ATOM 813 O O . GLY A 1 103 ? -12.947 12.132 3.391 1.00 95.06 103 GLY A O 1
ATOM 814 N N . ALA A 1 104 ? -13.523 13.821 2.029 1.00 96.62 104 ALA A N 1
ATOM 815 C CA . ALA A 1 104 ? -14.403 13.016 1.181 1.00 96.62 104 ALA A CA 1
ATOM 816 C C . ALA A 1 104 ? -13.738 11.752 0.583 1.00 96.62 104 ALA A C 1
ATOM 818 O O . ALA A 1 104 ? -14.412 10.718 0.540 1.00 96.62 104 ALA A O 1
ATOM 819 N N . PRO A 1 105 ? -12.453 11.762 0.157 1.00 94.44 105 PRO A N 1
ATOM 820 C CA . PRO A 1 105 ? -11.773 10.550 -0.307 1.00 94.44 105 PRO A CA 1
ATOM 821 C C . PRO A 1 105 ? -11.648 9.473 0.780 1.00 94.44 105 PRO A C 1
ATOM 823 O O . PRO A 1 105 ? -12.043 8.331 0.542 1.00 94.44 105 PRO A O 1
ATOM 826 N N . ALA A 1 106 ? -11.195 9.839 1.986 1.00 95.88 106 ALA A N 1
ATOM 827 C CA . ALA A 1 106 ? -11.095 8.915 3.118 1.00 95.88 106 ALA A CA 1
ATOM 828 C C . ALA A 1 106 ? -12.467 8.335 3.493 1.00 95.88 106 ALA A C 1
ATOM 830 O O . ALA A 1 106 ? -12.615 7.128 3.680 1.00 95.88 106 ALA A O 1
ATOM 831 N N . ALA A 1 107 ? -13.504 9.180 3.525 1.00 96.50 107 ALA A N 1
ATOM 832 C CA . ALA A 1 107 ? -14.866 8.754 3.834 1.00 96.50 107 ALA A CA 1
ATOM 833 C C . ALA A 1 107 ? -15.435 7.778 2.786 1.00 96.50 107 ALA A C 1
ATOM 835 O O . ALA A 1 107 ? -16.099 6.804 3.152 1.00 96.50 107 ALA A O 1
ATOM 836 N N . ARG A 1 108 ? -15.171 8.009 1.489 1.00 96.62 108 ARG A N 1
ATOM 837 C CA . ARG A 1 108 ? -15.549 7.082 0.406 1.00 96.62 108 ARG A CA 1
ATOM 838 C C . ARG A 1 108 ? -14.843 5.738 0.552 1.00 96.62 108 ARG A C 1
ATOM 840 O O . ARG A 1 108 ? -15.504 4.703 0.473 1.00 96.62 108 ARG A O 1
ATOM 847 N N . TYR A 1 109 ? -13.536 5.759 0.802 1.00 95.44 109 TYR A N 1
ATOM 848 C CA . TYR A 1 109 ? -12.750 4.543 0.976 1.00 95.44 109 TYR A CA 1
ATOM 849 C C . TYR A 1 109 ? -13.224 3.729 2.182 1.00 95.44 109 TYR A C 1
ATOM 851 O O . TYR A 1 109 ? -13.549 2.553 2.034 1.00 95.44 109 TYR A O 1
ATOM 859 N N . ARG A 1 110 ? -13.412 4.382 3.336 1.00 95.62 110 ARG A N 1
ATOM 860 C CA . ARG A 1 110 ? -13.980 3.775 4.546 1.00 95.62 110 ARG A CA 1
ATOM 861 C C . ARG A 1 110 ? -15.305 3.064 4.275 1.00 95.62 110 ARG A C 1
ATOM 863 O O . ARG A 1 110 ? -15.464 1.915 4.670 1.00 95.62 110 ARG A O 1
ATOM 870 N N . ARG A 1 111 ? -16.249 3.712 3.577 1.00 96.19 111 ARG A N 1
ATOM 871 C CA . ARG A 1 111 ? -17.538 3.085 3.219 1.00 96.19 111 ARG A CA 1
ATOM 872 C C . ARG A 1 111 ? -17.355 1.851 2.335 1.00 96.19 111 ARG A C 1
ATOM 874 O O . ARG A 1 111 ? -18.053 0.858 2.522 1.00 96.19 111 ARG A O 1
ATOM 881 N N . SER A 1 112 ? -16.424 1.908 1.381 1.00 94.12 112 SER A N 1
ATOM 882 C CA . SER A 1 112 ? -16.112 0.761 0.525 1.00 94.12 112 SER A CA 1
ATOM 883 C C . SER A 1 112 ? -15.569 -0.415 1.337 1.00 94.12 112 SER A C 1
ATOM 885 O O . SER A 1 112 ? -16.073 -1.532 1.194 1.00 94.12 112 SER A O 1
ATOM 887 N N . VAL A 1 113 ? -14.604 -0.155 2.227 1.00 94.19 113 VAL A N 1
ATOM 888 C CA . VAL A 1 113 ? -14.013 -1.177 3.100 1.00 94.19 113 VAL A CA 1
ATOM 889 C C . VAL A 1 113 ? -15.047 -1.737 4.067 1.00 94.19 113 VAL A C 1
ATOM 891 O O . VAL A 1 113 ? -15.157 -2.952 4.154 1.00 94.19 113 VAL A O 1
ATOM 894 N N . HIS A 1 114 ? -15.867 -0.900 4.707 1.00 93.62 114 HIS A N 1
ATOM 895 C CA . HIS A 1 114 ? -16.937 -1.360 5.596 1.00 93.62 114 HIS A CA 1
ATOM 896 C C . HIS A 1 114 ? -17.877 -2.348 4.889 1.00 93.62 114 HIS A C 1
ATOM 898 O O . HIS A 1 114 ? -18.057 -3.464 5.361 1.00 93.62 114 HIS A O 1
ATOM 904 N N . ARG A 1 115 ? -18.357 -2.016 3.679 1.00 92.25 115 ARG A N 1
ATOM 905 C CA . ARG A 1 115 ? -19.174 -2.932 2.858 1.00 92.25 115 ARG A CA 1
ATOM 906 C C . ARG A 1 115 ? -18.457 -4.251 2.541 1.00 92.25 115 ARG A C 1
ATOM 908 O O . ARG A 1 115 ? -19.099 -5.276 2.333 1.00 92.25 115 ARG A O 1
ATOM 915 N N . HIS A 1 116 ? -17.135 -4.234 2.393 1.00 88.62 116 HIS A N 1
ATOM 916 C CA . HIS A 1 116 ? -16.361 -5.450 2.128 1.00 88.62 116 HIS A CA 1
ATOM 917 C C . HIS A 1 116 ? -16.176 -6.273 3.401 1.00 88.62 116 HIS A C 1
ATOM 919 O O . HIS A 1 116 ? -16.363 -7.483 3.355 1.00 88.62 116 HIS A O 1
ATOM 925 N N . LEU A 1 117 ? -15.889 -5.615 4.522 1.00 89.00 117 LEU A N 1
ATOM 926 C CA . LEU A 1 117 ? -15.707 -6.242 5.820 1.00 89.00 117 LEU A CA 1
ATOM 927 C C . LEU A 1 117 ? -16.991 -6.925 6.295 1.00 89.00 117 LEU A C 1
ATOM 929 O O . LEU A 1 117 ? -16.933 -8.090 6.666 1.00 89.00 117 LEU A O 1
ATOM 933 N N . THR A 1 118 ? -18.152 -6.270 6.182 1.00 88.38 118 THR A N 1
ATOM 934 C CA . THR A 1 118 ? -19.448 -6.882 6.525 1.00 88.38 118 THR A CA 1
ATOM 935 C C . THR A 1 118 ? -19.678 -8.186 5.762 1.00 88.38 118 THR A C 1
ATOM 937 O O . THR A 1 118 ? -20.088 -9.166 6.360 1.00 88.38 118 THR A O 1
ATOM 940 N N . ARG A 1 119 ? -19.333 -8.245 4.468 1.00 81.50 119 ARG A N 1
ATOM 941 C CA . ARG A 1 119 ? -19.471 -9.472 3.657 1.00 81.50 119 ARG A CA 1
ATOM 942 C C . ARG A 1 119 ? -18.523 -10.597 4.070 1.00 81.50 119 ARG A C 1
ATOM 944 O O . ARG A 1 119 ? -18.817 -11.757 3.821 1.00 81.50 119 ARG A O 1
ATOM 951 N N . VAL A 1 120 ? -17.356 -10.259 4.616 1.00 82.50 120 VAL A N 1
ATOM 952 C CA . VAL A 1 120 ? -16.388 -11.254 5.105 1.00 82.50 120 VAL A CA 1
ATOM 953 C C . VAL A 1 120 ? -16.797 -11.769 6.485 1.00 82.50 120 VAL A C 1
ATOM 955 O O . VAL A 1 120 ? -16.616 -12.950 6.761 1.00 82.50 120 VAL A O 1
ATOM 958 N N . LEU A 1 121 ? -17.344 -10.894 7.333 1.00 81.56 121 LEU A N 1
ATOM 959 C CA . LEU A 1 121 ? -17.771 -11.224 8.694 1.00 81.56 121 LEU A CA 1
ATOM 960 C C . LEU A 1 121 ? -19.144 -11.906 8.749 1.00 81.56 121 LEU A C 1
ATOM 962 O O . LEU A 1 121 ? -19.383 -12.685 9.664 1.00 81.56 121 LEU A O 1
ATOM 966 N N . ASP A 1 122 ? -20.015 -11.644 7.774 1.00 73.00 122 ASP A N 1
ATOM 967 C CA . ASP A 1 122 ? -21.327 -12.276 7.637 1.00 73.00 122 ASP A CA 1
ATOM 968 C C . ASP A 1 122 ? -21.476 -12.905 6.236 1.00 73.00 122 ASP A C 1
ATOM 970 O O . ASP A 1 122 ? -21.926 -12.250 5.287 1.00 73.00 122 ASP A O 1
ATOM 974 N N . PRO A 1 123 ? -21.074 -14.181 6.067 1.00 61.25 123 PRO A N 1
ATOM 975 C CA . PRO A 1 123 ? -21.119 -14.870 4.779 1.00 61.25 123 PRO A CA 1
ATOM 976 C C . PRO A 1 123 ? -22.544 -15.149 4.267 1.00 61.25 123 PRO A C 1
ATOM 978 O O . PRO A 1 123 ? -22.689 -15.612 3.135 1.00 61.25 123 PRO A O 1
ATOM 981 N N . GLY A 1 124 ? -23.580 -14.928 5.090 1.00 60.94 124 GLY A N 1
ATOM 982 C CA . GLY A 1 124 ? -24.969 -15.301 4.808 1.00 60.94 124 GLY A CA 1
ATOM 983 C C . GLY A 1 124 ? -25.804 -14.241 4.081 1.00 60.94 124 GLY A C 1
ATOM 984 O O . GLY A 1 124 ? -26.917 -14.546 3.657 1.00 60.94 124 GLY A O 1
ATOM 985 N N . VAL A 1 125 ? -25.298 -13.015 3.904 1.00 51.94 125 VAL A N 1
ATOM 986 C CA . VAL A 1 125 ? -26.056 -11.909 3.290 1.00 51.94 125 VAL A CA 1
ATOM 987 C C . VAL A 1 125 ? -25.767 -11.805 1.781 1.00 51.94 125 VAL A C 1
ATOM 989 O O . VAL A 1 125 ? -24.623 -11.540 1.392 1.00 51.94 125 VAL A O 1
ATOM 992 N N . PRO A 1 126 ? -26.778 -11.960 0.896 1.00 47.81 126 PRO A N 1
ATOM 993 C CA . PRO A 1 126 ? -26.606 -11.797 -0.545 1.00 47.81 126 PRO A CA 1
ATOM 994 C C . PRO A 1 126 ? -26.169 -10.374 -0.904 1.00 47.81 126 PRO A C 1
ATOM 996 O O . PRO A 1 126 ? -26.688 -9.386 -0.386 1.00 47.81 126 PRO A O 1
ATOM 999 N N . VAL A 1 127 ? -25.220 -10.259 -1.832 1.00 50.94 127 VAL A N 1
ATOM 1000 C CA . VAL A 1 127 ? -24.734 -8.964 -2.324 1.00 50.94 127 VAL A CA 1
ATOM 1001 C C . VAL A 1 127 ? -25.804 -8.330 -3.225 1.00 50.94 127 VAL A C 1
ATOM 1003 O O . VAL A 1 127 ? -26.164 -8.956 -4.223 1.00 50.94 127 VAL A O 1
ATOM 1006 N N . PRO A 1 128 ? -26.261 -7.087 -2.973 1.00 45.41 128 PRO A N 1
ATOM 1007 C CA . PRO A 1 128 ? -27.025 -6.346 -3.967 1.00 45.41 128 PRO A CA 1
ATOM 1008 C C . PRO A 1 128 ? -26.142 -6.145 -5.196 1.00 45.41 128 PRO A C 1
ATOM 1010 O O . PRO A 1 128 ? -25.045 -5.582 -5.104 1.00 45.41 128 PRO A O 1
ATOM 1013 N N . THR A 1 129 ? -26.594 -6.644 -6.341 1.00 42.03 129 THR A N 1
ATOM 1014 C CA . THR A 1 129 ? -25.936 -6.432 -7.626 1.00 42.03 129 THR A CA 1
ATOM 1015 C C . THR A 1 129 ? -25.837 -4.925 -7.839 1.00 42.03 129 THR A C 1
ATOM 1017 O O . THR A 1 129 ? -26.854 -4.240 -7.906 1.00 42.03 129 THR A O 1
ATOM 1020 N N . LEU A 1 130 ? -24.618 -4.383 -7.902 1.00 41.25 130 LEU A N 1
ATOM 1021 C CA . LEU A 1 130 ? -24.410 -3.013 -8.361 1.00 41.25 130 LEU A CA 1
ATOM 1022 C C . LEU A 1 130 ? -24.794 -2.989 -9.842 1.00 41.25 130 LEU A C 1
ATOM 1024 O O . LEU A 1 130 ? -23.959 -3.255 -10.704 1.00 41.25 130 LEU A O 1
ATOM 1028 N N . GLN A 1 131 ? -26.067 -2.733 -10.139 1.00 35.56 131 GLN A N 1
ATOM 1029 C CA . GLN A 1 131 ? -26.454 -2.294 -11.468 1.00 35.56 131 GLN A CA 1
ATOM 1030 C C . GLN A 1 131 ? -25.770 -0.949 -11.699 1.00 35.56 131 GLN A C 1
ATOM 1032 O O . GLN A 1 131 ? -25.936 -0.004 -10.928 1.00 35.56 131 GLN A O 1
ATOM 1037 N N . ALA A 1 132 ? -24.934 -0.898 -12.733 1.00 40.53 132 ALA A N 1
ATOM 1038 C CA . ALA A 1 132 ? -24.386 0.342 -13.239 1.00 40.53 132 ALA A CA 1
ATOM 1039 C C . ALA A 1 132 ? -25.544 1.163 -13.816 1.00 40.53 132 ALA A C 1
ATOM 1041 O O . ALA A 1 132 ? -25.960 0.950 -14.949 1.00 40.53 132 ALA A O 1
ATOM 1042 N N . THR A 1 133 ? -26.096 2.073 -13.022 1.00 37.66 133 THR A N 1
ATOM 1043 C CA . THR A 1 133 ? -26.910 3.169 -13.543 1.00 37.66 133 THR A CA 1
ATOM 1044 C C . THR A 1 133 ? -25.967 4.304 -13.915 1.00 37.66 133 THR A C 1
ATOM 1046 O O . THR A 1 133 ? -25.520 5.068 -13.057 1.00 37.66 133 THR A O 1
ATOM 1049 N N . THR A 1 134 ? -25.624 4.352 -15.196 1.00 35.16 134 THR A N 1
ATOM 1050 C CA . THR A 1 134 ? -25.100 5.534 -15.887 1.00 35.16 134 THR A CA 1
ATOM 1051 C C . THR A 1 134 ? -26.287 6.450 -16.215 1.00 35.16 134 THR A C 1
ATOM 1053 O O . THR A 1 134 ? -27.319 5.916 -16.630 1.00 35.16 134 THR A O 1
ATOM 1056 N N . PRO A 1 135 ? -26.199 7.779 -16.053 1.00 51.66 135 PRO A N 1
ATOM 1057 C CA . PRO A 1 135 ? -26.977 8.695 -16.878 1.00 51.66 135 PRO A CA 1
ATOM 1058 C C . PRO A 1 135 ? -26.350 8.849 -18.270 1.00 51.66 135 PRO A C 1
ATOM 1060 O O . PRO A 1 135 ? -25.100 8.837 -18.365 1.00 51.66 135 PRO A O 1
#

Sequence (135 aa):
MLRGRLIPWPWTLNVAGTPQRYATRAEACAGLHRALAHTPANRIDAGLGQVNLGYHTHRYTQPCELLDPYRNLAIAAEILREQHTPGEDWLLAIGRYHRPAGGAPAARYRRSVHRHLTRVLDPGVPVPTLQATTP

Secondary structure (DSSP, 8-state):
-BTTB----SSEEEETTEEEE-SSHHHHHHHHHHHHTTS-GGGEEETTTTEETTT-GGG-SSGGGGGSHHHHHHHHHHHHHHT--TTS-HHHHHHHHH-TT-HHHHHHHH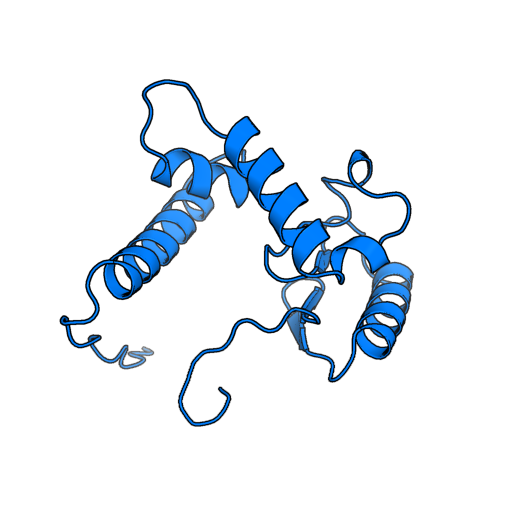HHHHHHHHHHH-TTSPPPP------

pLDDT: mean 89.92, std 16.28, range [35.16, 98.81]

Nearest PDB structures (foldseek):
  5nm7-assembly2_A  TM=4.426E-01  e=7.658E-01  Burkholderia
  5nm7-assembly1_G  TM=4.297E-01  e=1.469E+00  Burkholderia
  8ink-assembly1_H  TM=2.805E-01  e=6.849E+00  Homo sapiens

Mean predicted aligned error: 6.45 Å

Foldseek 3Di:
DPPPDDDQAFLWKQQQNRIDGDPDLVVSLVVVVVSVVPGPQQSMFHGRLRHGCNVPVVLDPDPSLCSPHVSVVVSLVVQLVVLDDPPDDSLSSQLCSVPVVHDPSSVVRSVVVVVVVCCVVDVPDDDDPPDPDDD